Protein AF-A0A841JIS0-F1 (afdb_monomer_lite)

Sequence (61 aa):
MKRRTSDQIGLLWNELGIPDSGQGYPHYLIADRSGNILIKNSKRPSDGDALYQQLSAALHP

Organism: NCBI:txid354630

pLDDT: mean 85.47, std 9.72, range [49.88, 97.19]

Foldseek 3Di:
DDDDDPVRVVVVCVVVVNPPVRDDDDFDFDADPVRHTLGRGADDVVVPVRRVVVVVVSVPD

Radius of gyration: 15.48 Å; chains: 1; bounding box: 32×19×35 Å

Secondary structure (DSSP, 8-state):
-PPPPHHHHHHHHHHTT--GGG--PPPEEEE-TTS-EEEEEEPPGGGTHHHHHHHHHHH--

Structure (mmCIF, N/CA/C/O backbone):
data_AF-A0A841JIS0-F1
#
_entry.id   AF-A0A841JIS0-F1
#
loop_
_atom_site.group_PDB
_atom_site.id
_atom_site.type_symbol
_atom_site.label_atom_id
_atom_site.label_alt_id
_atom_site.label_comp_id
_atom_site.label_asym_id
_atom_site.label_entity_id
_atom_site.label_seq_id
_atom_site.pdbx_PDB_ins_code
_atom_site.Cartn_x
_atom_site.Cartn_y
_atom_site.Cartn_z
_atom_site.occupancy
_atom_site.B_iso_or_equiv
_atom_site.auth_seq_id
_atom_site.auth_comp_id
_atom_site.auth_asym_id
_atom_site.auth_atom_id
_atom_site.pdbx_PDB_model_num
ATOM 1 N N . MET A 1 1 ? -6.155 9.709 -17.666 1.00 49.88 1 MET A N 1
ATOM 2 C CA . MET A 1 1 ? -4.679 9.628 -17.562 1.00 49.88 1 MET A CA 1
ATOM 3 C C . MET A 1 1 ? -4.268 8.183 -17.843 1.00 49.88 1 MET A C 1
ATOM 5 O O . MET A 1 1 ? -4.786 7.304 -17.167 1.00 49.88 1 MET A O 1
ATOM 9 N N . LYS A 1 2 ? -3.460 7.894 -18.875 1.00 60.88 2 LYS A N 1
ATOM 10 C CA . LYS A 1 2 ? -3.020 6.510 -19.163 1.00 60.88 2 LYS A CA 1
ATOM 11 C C . LYS A 1 2 ? -1.951 6.088 -18.149 1.00 60.88 2 LYS A C 1
ATOM 13 O O . LYS A 1 2 ? -1.031 6.855 -17.877 1.00 60.88 2 LYS A O 1
ATOM 18 N N . ARG A 1 3 ? -2.080 4.880 -17.595 1.00 71.75 3 ARG A N 1
ATOM 19 C CA . ARG A 1 3 ? -1.073 4.277 -16.712 1.00 71.75 3 ARG A CA 1
ATOM 20 C C . ARG A 1 3 ? 0.205 4.008 -17.51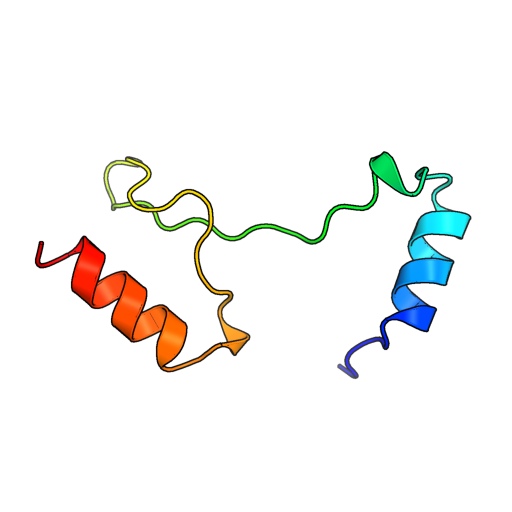4 1.00 71.75 3 ARG A C 1
ATOM 22 O O . ARG A 1 3 ? 0.122 3.447 -18.604 1.00 71.75 3 ARG A O 1
ATOM 29 N N . ARG A 1 4 ? 1.361 4.400 -16.973 1.00 78.62 4 ARG A N 1
ATOM 30 C CA . ARG A 1 4 ? 2.668 4.082 -17.563 1.00 78.62 4 ARG A CA 1
ATOM 31 C C . ARG A 1 4 ? 2.982 2.592 -17.396 1.00 78.62 4 ARG A C 1
ATOM 33 O O . ARG A 1 4 ? 2.638 2.004 -16.367 1.00 78.62 4 ARG A O 1
ATOM 40 N N . THR A 1 5 ? 3.589 1.982 -18.408 1.00 80.00 5 THR A N 1
ATOM 41 C CA . THR A 1 5 ? 4.099 0.606 -18.323 1.00 80.00 5 THR A CA 1
ATOM 42 C C . THR A 1 5 ? 5.345 0.552 -17.438 1.00 80.00 5 THR A C 1
ATOM 44 O O . THR A 1 5 ? 5.945 1.586 -17.141 1.00 80.00 5 THR A O 1
ATOM 47 N N . SER A 1 6 ? 5.744 -0.649 -17.012 1.00 74.50 6 SER A N 1
ATOM 48 C CA . SER A 1 6 ? 6.970 -0.837 -16.226 1.00 74.50 6 SER A CA 1
ATOM 49 C C . SER A 1 6 ? 8.200 -0.281 -16.954 1.00 74.50 6 SER A C 1
ATOM 51 O O . SER A 1 6 ? 8.990 0.424 -16.337 1.00 74.50 6 SER A O 1
ATOM 53 N N . ASP A 1 7 ? 8.297 -0.481 -18.272 1.00 80.31 7 ASP A N 1
ATOM 54 C CA . ASP A 1 7 ? 9.400 0.039 -19.095 1.00 80.31 7 ASP A CA 1
ATOM 55 C C . ASP A 1 7 ? 9.430 1.572 -19.122 1.00 80.31 7 ASP A C 1
ATOM 57 O O . ASP A 1 7 ? 10.484 2.192 -19.002 1.00 80.31 7 ASP A O 1
ATOM 61 N N . GLN A 1 8 ? 8.257 2.206 -19.213 1.00 83.94 8 GLN A N 1
ATOM 62 C CA . GLN A 1 8 ? 8.138 3.667 -19.175 1.00 83.94 8 GLN A CA 1
ATOM 63 C C . GLN A 1 8 ? 8.523 4.252 -17.813 1.00 83.94 8 GLN A C 1
ATOM 65 O O . GLN A 1 8 ? 8.943 5.404 -17.739 1.00 83.94 8 GLN A O 1
ATOM 70 N N . ILE A 1 9 ? 8.356 3.488 -16.734 1.00 81.88 9 ILE A N 1
ATOM 71 C CA . ILE A 1 9 ? 8.814 3.888 -15.403 1.00 81.88 9 ILE A CA 1
ATOM 72 C C . ILE A 1 9 ? 10.321 3.652 -15.256 1.00 81.88 9 ILE A C 1
ATOM 74 O O . ILE A 1 9 ? 10.998 4.517 -14.712 1.00 81.88 9 ILE A O 1
ATOM 78 N N . GLY A 1 10 ? 10.858 2.559 -15.805 1.00 82.44 10 GLY A N 1
ATOM 79 C CA . GLY A 1 10 ? 12.301 2.302 -15.840 1.00 82.44 10 GLY A CA 1
ATOM 80 C C . GLY A 1 10 ? 13.082 3.403 -16.563 1.00 82.44 10 GLY A C 1
ATOM 81 O O . GLY A 1 10 ? 14.091 3.882 -16.054 1.00 82.44 10 GLY A O 1
ATOM 82 N N . LEU A 1 11 ? 12.569 3.888 -17.700 1.00 86.62 11 LEU A N 1
ATOM 83 C CA . LEU A 1 11 ? 13.146 5.044 -18.400 1.00 86.62 11 LEU A CA 1
ATOM 84 C C . LEU A 1 11 ? 13.176 6.299 -17.520 1.00 86.62 11 LEU A C 1
ATOM 86 O O . LEU A 1 11 ? 14.177 7.007 -17.504 1.00 86.62 11 LEU A O 1
ATOM 90 N N . LEU A 1 12 ? 12.115 6.536 -16.744 1.00 85.06 12 LEU A N 1
ATOM 91 C CA . LEU A 1 12 ? 12.044 7.680 -15.839 1.00 85.06 12 LEU A CA 1
ATOM 92 C C . LEU A 1 12 ? 13.106 7.603 -14.736 1.00 85.06 12 LEU A C 1
ATOM 94 O O . LEU A 1 12 ? 13.721 8.608 -14.398 1.00 85.06 12 LEU A O 1
ATOM 98 N N . TRP A 1 13 ? 13.326 6.415 -14.170 1.00 85.81 13 TRP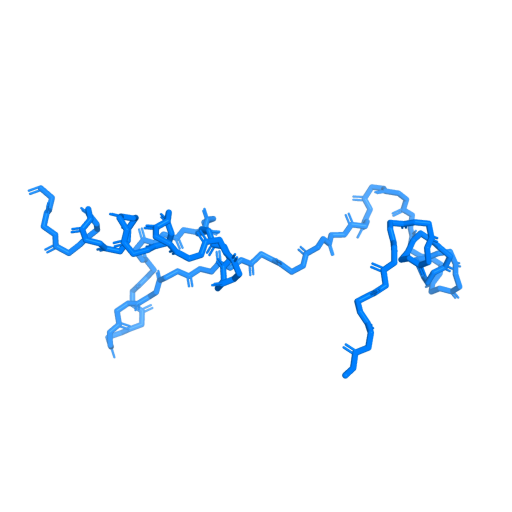 A N 1
ATOM 99 C CA . TRP A 1 13 ? 14.357 6.220 -13.152 1.00 85.81 13 TRP A CA 1
ATOM 100 C C . TRP A 1 13 ? 15.763 6.471 -13.697 1.00 85.81 13 TRP A C 1
ATOM 102 O O . TRP A 1 13 ? 16.558 7.136 -13.031 1.00 85.81 13 TRP A O 1
ATOM 112 N N . ASN A 1 14 ? 16.030 6.022 -14.927 1.00 84.75 14 ASN A N 1
ATOM 113 C CA . ASN A 1 14 ? 17.289 6.279 -15.623 1.00 84.75 14 ASN A CA 1
ATOM 114 C C . ASN A 1 14 ? 17.497 7.772 -15.913 1.00 84.75 14 ASN A C 1
ATOM 116 O O . ASN A 1 14 ? 18.581 8.291 -15.660 1.00 84.75 14 ASN A O 1
ATOM 120 N N . GLU A 1 15 ? 16.466 8.478 -16.393 1.00 89.31 15 GLU A N 1
ATOM 121 C CA . GLU A 1 15 ? 16.513 9.935 -16.608 1.00 89.31 15 GLU A CA 1
ATOM 122 C C . GLU A 1 15 ? 16.812 10.702 -15.313 1.00 89.31 15 GLU A C 1
ATOM 124 O O . GLU A 1 15 ? 17.517 11.709 -15.331 1.00 89.31 15 GLU A O 1
ATOM 129 N N . LEU A 1 16 ? 16.306 10.211 -14.180 1.00 85.94 16 LEU A N 1
ATOM 130 C CA . LEU A 1 16 ? 16.539 10.792 -12.859 1.00 85.94 16 LEU A CA 1
ATOM 131 C C . LEU A 1 16 ? 17.891 10.388 -12.239 1.00 85.94 16 LEU A C 1
ATOM 133 O O . LEU A 1 16 ? 18.222 10.874 -11.159 1.00 85.94 16 L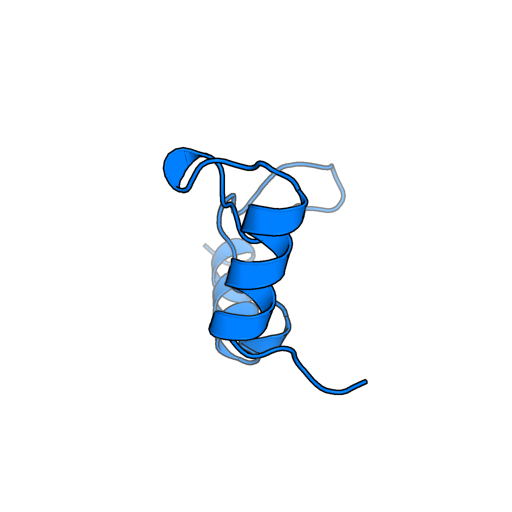EU A O 1
ATOM 137 N N . GLY A 1 17 ? 18.665 9.505 -12.883 1.00 88.31 17 GLY A N 1
ATOM 138 C CA . GLY A 1 17 ? 19.945 9.010 -12.366 1.00 88.31 17 GLY A CA 1
ATOM 139 C C . GLY A 1 17 ? 19.821 8.171 -11.089 1.00 88.31 17 GLY A C 1
ATOM 140 O O . GLY A 1 17 ? 20.782 8.064 -10.327 1.00 88.31 17 GLY A O 1
ATOM 141 N N . ILE A 1 18 ? 18.640 7.602 -10.825 1.00 82.44 18 ILE A N 1
ATOM 142 C CA . ILE A 1 18 ? 18.388 6.779 -9.640 1.00 82.44 18 ILE A CA 1
ATOM 143 C C . ILE A 1 18 ? 18.901 5.357 -9.923 1.00 82.44 18 ILE A C 1
ATOM 145 O O . ILE A 1 18 ? 18.397 4.710 -10.844 1.00 82.44 18 ILE A O 1
ATOM 149 N N . PRO A 1 19 ? 19.875 4.836 -9.150 1.00 82.75 19 PRO A N 1
ATOM 150 C CA . PRO A 1 19 ? 20.372 3.475 -9.342 1.00 82.75 19 PRO A CA 1
ATOM 151 C C . PRO A 1 19 ? 19.261 2.454 -9.079 1.00 82.75 19 PRO A C 1
ATOM 153 O O . PRO A 1 19 ? 18.373 2.717 -8.271 1.00 82.75 19 PRO A O 1
ATOM 156 N N . ASP A 1 20 ? 19.338 1.268 -9.689 1.00 77.44 20 ASP A N 1
ATOM 157 C CA . ASP A 1 20 ? 18.324 0.207 -9.536 1.00 77.44 20 ASP A CA 1
ATOM 158 C C . ASP A 1 20 ? 18.001 -0.117 -8.067 1.00 77.44 20 ASP A C 1
ATOM 160 O O . ASP A 1 20 ? 16.848 -0.348 -7.713 1.00 77.44 20 ASP A O 1
ATOM 164 N N . SER A 1 21 ? 18.998 -0.052 -7.179 1.00 77.50 21 SER A N 1
ATOM 165 C CA . SER A 1 21 ? 18.836 -0.253 -5.732 1.00 77.50 21 SER A CA 1
ATOM 166 C C . SER A 1 21 ? 18.058 0.858 -5.013 1.00 77.50 21 SER A C 1
ATOM 168 O O . SER A 1 21 ? 17.568 0.642 -3.907 1.00 77.50 21 SER A O 1
ATOM 170 N N . GLY A 1 22 ? 17.958 2.042 -5.618 1.00 69.00 22 GLY A N 1
ATOM 171 C CA . GLY A 1 22 ? 17.209 3.200 -5.129 1.00 69.00 22 GLY A CA 1
ATOM 172 C C . GLY A 1 22 ? 15.846 3.380 -5.798 1.00 69.00 22 GLY A C 1
ATOM 173 O O . GLY A 1 22 ? 15.103 4.288 -5.424 1.00 69.00 22 GLY A O 1
ATOM 174 N N . GLN A 1 23 ? 15.496 2.537 -6.774 1.00 81.31 23 GLN A N 1
ATOM 175 C CA . GLN A 1 23 ? 14.190 2.574 -7.421 1.00 81.31 23 GLN A CA 1
ATOM 176 C C . GLN A 1 23 ? 13.130 2.017 -6.467 1.00 81.31 23 GLN A C 1
ATOM 178 O O . GLN A 1 23 ? 13.006 0.811 -6.261 1.00 81.31 23 GLN A O 1
ATOM 183 N N . GLY A 1 24 ? 12.349 2.915 -5.871 1.00 70.94 24 GLY A N 1
ATOM 184 C CA . GLY A 1 24 ? 11.247 2.577 -4.980 1.00 70.94 24 GLY A CA 1
ATOM 185 C C . GLY A 1 24 ? 9.922 3.034 -5.566 1.00 70.94 24 GLY A C 1
ATOM 186 O O . GLY A 1 24 ? 9.743 4.207 -5.890 1.00 70.94 24 GLY A O 1
ATOM 187 N N . TYR A 1 25 ? 8.959 2.122 -5.671 1.00 69.00 25 TYR A N 1
ATOM 188 C CA . TYR A 1 25 ? 7.575 2.540 -5.866 1.00 69.00 25 TYR A CA 1
ATOM 189 C C . TYR A 1 25 ? 7.043 3.148 -4.563 1.00 69.00 25 TYR A C 1
ATOM 191 O O . TYR A 1 25 ? 7.458 2.726 -3.483 1.00 69.00 25 TYR A O 1
ATOM 199 N N . PRO A 1 26 ? 6.118 4.120 -4.631 1.00 74.00 26 PRO A N 1
ATOM 200 C CA . PRO A 1 26 ? 5.485 4.643 -3.433 1.00 74.00 26 PRO A CA 1
ATOM 201 C C . PRO A 1 26 ? 4.849 3.495 -2.645 1.00 74.00 26 PRO A C 1
ATOM 203 O O . PRO A 1 26 ? 4.011 2.750 -3.160 1.00 74.00 26 PRO A O 1
ATOM 206 N N . HIS A 1 27 ? 5.282 3.355 -1.397 1.00 82.06 27 HIS A N 1
ATOM 207 C CA . HIS A 1 27 ? 4.661 2.457 -0.441 1.00 82.06 27 HIS A CA 1
ATOM 208 C C . HIS A 1 27 ? 3.438 3.134 0.164 1.00 82.06 27 HIS A C 1
ATOM 210 O O . HIS A 1 27 ? 3.393 4.354 0.331 1.00 82.06 27 HIS A O 1
ATOM 216 N N . TYR A 1 28 ? 2.447 2.320 0.500 1.00 89.88 28 TYR A N 1
ATOM 217 C CA . TYR A 1 28 ? 1.240 2.773 1.167 1.00 89.88 28 TYR A CA 1
ATOM 218 C C . TYR A 1 28 ? 1.282 2.321 2.625 1.00 89.88 28 TYR A C 1
ATOM 220 O O . TYR A 1 28 ? 1.812 1.255 2.950 1.00 89.88 28 TYR A O 1
ATOM 228 N N . LEU A 1 29 ? 0.739 3.156 3.504 1.00 94.06 29 LEU A N 1
ATOM 229 C CA . LEU A 1 29 ? 0.580 2.862 4.921 1.00 94.06 29 LEU A CA 1
ATOM 230 C C . LEU A 1 29 ? -0.861 3.141 5.338 1.00 94.06 29 LEU A C 1
ATOM 232 O O . LEU A 1 29 ? -1.539 3.977 4.740 1.00 94.06 29 LEU A O 1
ATOM 236 N N . ILE A 1 30 ? -1.304 2.460 6.391 1.00 92.75 30 ILE A N 1
ATOM 237 C CA . ILE A 1 30 ? -2.579 2.727 7.059 1.00 92.75 30 ILE A CA 1
ATOM 238 C C . ILE A 1 30 ? -2.263 3.281 8.444 1.00 92.75 30 ILE A C 1
ATOM 240 O O . ILE A 1 30 ? -1.523 2.655 9.207 1.00 92.75 30 ILE A O 1
ATOM 244 N N . ALA A 1 31 ? -2.841 4.437 8.759 1.00 93.75 31 ALA A N 1
ATOM 245 C CA . ALA A 1 31 ? -2.747 5.076 10.062 1.00 93.75 31 ALA A CA 1
ATOM 246 C C . ALA A 1 31 ? -4.142 5.371 10.622 1.00 93.75 31 ALA A C 1
ATOM 248 O O . ALA A 1 31 ? -5.091 5.586 9.863 1.00 93.75 31 ALA A O 1
ATOM 249 N N . ASP A 1 32 ? -4.261 5.371 11.947 1.00 92.25 32 ASP A N 1
ATOM 250 C CA . ASP A 1 32 ? -5.477 5.804 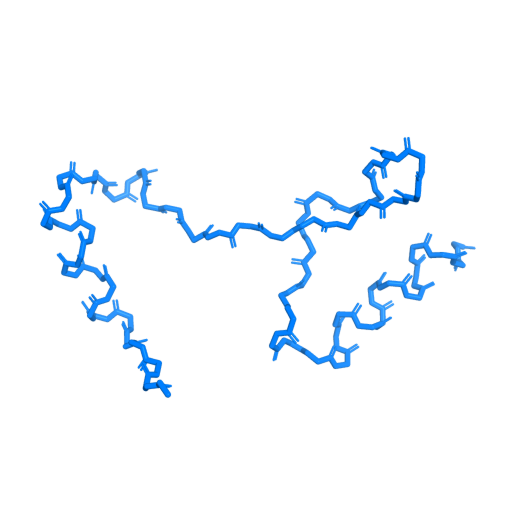12.627 1.00 92.25 32 ASP A CA 1
ATOM 251 C C . ASP A 1 32 ? -5.583 7.343 12.686 1.00 92.25 32 ASP A C 1
ATOM 253 O O . ASP A 1 32 ? -4.684 8.081 12.272 1.00 92.25 32 ASP A O 1
ATOM 257 N N . ARG A 1 33 ? -6.702 7.852 13.218 1.00 92.44 33 ARG A N 1
ATOM 258 C CA . ARG A 1 33 ? -6.940 9.302 13.363 1.00 92.44 33 ARG A CA 1
ATOM 259 C C . ARG A 1 33 ? -6.016 9.985 14.376 1.00 92.44 33 ARG A C 1
ATOM 261 O O . ARG A 1 33 ? -5.931 11.208 14.370 1.00 92.44 33 ARG A O 1
ATOM 268 N N . SER A 1 34 ? -5.358 9.216 15.235 1.00 95.81 34 SER A N 1
ATOM 269 C CA . SER A 1 34 ? -4.374 9.697 16.205 1.00 95.81 34 SER A CA 1
ATOM 270 C C . SER A 1 34 ? -2.959 9.745 15.618 1.00 95.81 34 SER A C 1
ATOM 272 O O . SER A 1 34 ? -2.047 10.234 16.279 1.00 95.81 34 SER A O 1
ATOM 274 N N . GLY A 1 35 ? -2.775 9.277 14.379 1.00 92.69 35 GLY A N 1
ATOM 275 C CA . GLY A 1 35 ? -1.484 9.225 13.699 1.00 92.69 35 GLY A CA 1
ATOM 276 C C . GLY A 1 35 ? -0.679 7.958 13.991 1.00 92.69 35 GLY A C 1
ATOM 277 O O . GLY A 1 35 ? 0.472 7.868 13.560 1.00 92.69 35 GLY A O 1
ATOM 278 N N . ASN A 1 36 ? -1.247 6.963 14.681 1.00 94.00 36 ASN A N 1
ATOM 279 C CA . ASN A 1 36 ? -0.567 5.691 14.898 1.00 94.00 36 ASN A CA 1
ATOM 280 C C . ASN A 1 36 ? -0.578 4.871 13.610 1.00 94.00 36 ASN A C 1
ATOM 282 O O . ASN A 1 36 ? -1.619 4.693 12.976 1.00 94.00 36 ASN A O 1
ATOM 286 N N . ILE A 1 37 ? 0.579 4.325 13.239 1.00 93.81 37 ILE A N 1
ATOM 287 C CA . ILE A 1 37 ? 0.700 3.462 12.063 1.00 93.81 37 ILE A CA 1
ATOM 288 C C . ILE A 1 37 ? 0.207 2.061 12.425 1.00 93.81 37 ILE A C 1
ATOM 290 O O . ILE A 1 37 ? 0.856 1.355 13.195 1.00 93.81 37 ILE A O 1
ATOM 294 N N . LEU A 1 38 ? -0.898 1.643 11.813 1.00 93.12 38 LEU A N 1
ATOM 295 C CA . LEU A 1 38 ? -1.453 0.298 11.959 1.00 93.12 38 LEU A CA 1
ATOM 296 C C . LEU A 1 38 ? -0.770 -0.687 11.001 1.00 93.12 38 LEU A C 1
ATOM 298 O O . LEU A 1 38 ? -0.499 -1.827 11.365 1.00 93.12 38 LEU A O 1
ATOM 302 N N 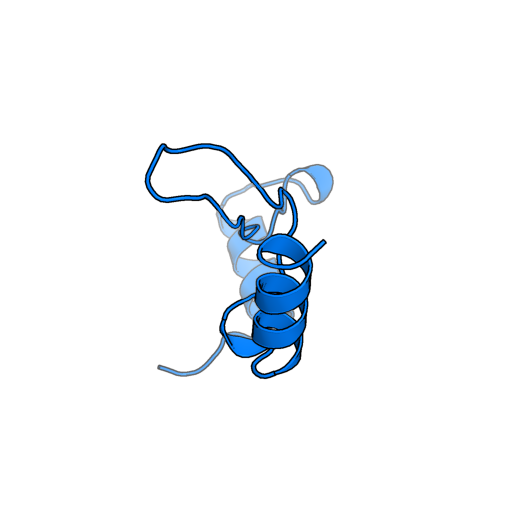. ILE A 1 39 ? -0.454 -0.245 9.774 1.00 93.12 39 ILE A N 1
ATOM 303 C CA . ILE A 1 39 ? 0.181 -1.081 8.743 1.00 93.12 39 ILE A CA 1
ATOM 304 C C . ILE A 1 39 ? 1.225 -0.273 7.971 1.00 93.12 39 ILE A C 1
ATOM 306 O O . ILE A 1 39 ? 0.897 0.731 7.346 1.00 93.12 39 ILE A O 1
ATOM 310 N N . LYS A 1 40 ? 2.479 -0.747 7.967 1.00 91.06 40 LYS A N 1
ATOM 311 C CA . LYS A 1 40 ? 3.625 -0.086 7.307 1.00 91.06 40 LYS A CA 1
ATOM 312 C C . LYS A 1 40 ? 3.775 -0.397 5.811 1.00 91.06 40 LYS A C 1
ATOM 314 O O . LYS A 1 40 ? 4.473 0.328 5.116 1.00 91.06 40 LYS A O 1
ATOM 319 N N . ASN A 1 41 ? 3.166 -1.483 5.337 1.00 90.56 41 ASN A N 1
ATOM 320 C CA . ASN A 1 41 ? 3.213 -1.914 3.938 1.00 90.56 41 ASN A CA 1
ATOM 321 C C . ASN A 1 41 ? 1.812 -2.356 3.496 1.00 90.56 41 ASN A C 1
ATOM 323 O O . ASN A 1 41 ? 1.522 -3.550 3.365 1.00 90.56 41 ASN A O 1
ATOM 327 N N . SER A 1 42 ? 0.900 -1.391 3.393 1.00 94.00 42 SER A N 1
ATOM 328 C CA . SER A 1 42 ? -0.479 -1.666 3.015 1.00 94.00 42 SER A CA 1
ATOM 329 C C . SER A 1 42 ? -0.590 -2.007 1.533 1.00 94.00 42 SER A C 1
ATOM 331 O O . SER A 1 42 ? 0.254 -1.647 0.708 1.00 94.00 42 SER A O 1
ATOM 333 N N . LYS A 1 43 ? -1.685 -2.675 1.179 1.00 93.88 43 LYS A N 1
ATOM 334 C CA . LYS A 1 43 ? -2.140 -2.730 -0.207 1.00 93.88 43 LYS A CA 1
ATOM 335 C C . LYS A 1 43 ? -2.396 -1.312 -0.721 1.00 93.88 43 LYS A C 1
ATOM 337 O O . LYS A 1 43 ? -2.651 -0.383 0.052 1.00 93.88 43 LYS A O 1
ATOM 342 N N . ARG A 1 44 ? -2.285 -1.133 -2.034 1.00 91.12 44 ARG A N 1
ATOM 343 C CA . ARG A 1 44 ? -2.530 0.164 -2.684 1.00 91.12 44 ARG A CA 1
ATOM 344 C C . ARG A 1 44 ? -4.028 0.353 -2.935 1.00 91.12 44 ARG A C 1
ATOM 346 O O . ARG A 1 44 ? -4.738 -0.641 -3.068 1.00 91.12 44 ARG A O 1
ATOM 353 N N . PRO A 1 45 ? -4.517 1.594 -3.109 1.00 88.44 45 PRO A N 1
ATOM 354 C CA . PRO A 1 45 ? -5.928 1.852 -3.408 1.00 88.44 45 PRO A CA 1
ATOM 355 C C . PRO A 1 45 ? -6.470 1.074 -4.615 1.00 88.44 45 PRO A C 1
ATOM 357 O O . PRO A 1 45 ? -7.627 0.669 -4.624 1.00 88.44 45 PRO A O 1
ATOM 360 N N . SER A 1 46 ? -5.631 0.811 -5.623 1.00 87.56 46 SER A N 1
ATOM 361 C CA . SER A 1 46 ? -6.038 0.052 -6.811 1.00 87.56 46 SER A CA 1
ATOM 362 C C . SER A 1 46 ? -6.192 -1.454 -6.585 1.00 87.56 46 SER A C 1
ATOM 364 O O . SER A 1 46 ? -6.656 -2.136 -7.490 1.00 87.56 46 SER A O 1
ATOM 366 N N . ASP A 1 47 ? -5.773 -1.986 -5.433 1.00 90.38 47 ASP A N 1
ATOM 367 C CA . ASP A 1 47 ? -5.952 -3.404 -5.098 1.00 90.38 47 ASP A CA 1
ATOM 368 C C . ASP A 1 47 ? -7.377 -3.706 -4.580 1.00 90.38 47 ASP A C 1
ATOM 370 O O . ASP A 1 47 ? -7.699 -4.865 -4.324 1.00 90.38 47 ASP A O 1
ATOM 374 N N . GLY A 1 48 ? -8.237 -2.684 -4.440 1.00 93.81 48 GLY A N 1
ATOM 375 C CA . GLY A 1 48 ? -9.671 -2.838 -4.175 1.00 93.81 48 GLY A CA 1
ATOM 376 C C . GLY A 1 48 ? -9.965 -3.628 -2.900 1.00 93.81 48 GLY A C 1
ATOM 377 O O . GLY A 1 48 ? -9.507 -3.264 -1.817 1.00 93.81 48 GLY A O 1
ATOM 378 N N . ASP A 1 49 ? -10.711 -4.725 -3.031 1.00 97.19 49 ASP A N 1
ATOM 379 C CA . ASP A 1 49 ? -11.159 -5.561 -1.910 1.00 97.19 49 ASP A CA 1
ATOM 380 C C . ASP A 1 49 ? -10.011 -6.048 -1.020 1.00 97.19 49 ASP A C 1
ATOM 382 O O . ASP A 1 49 ? -10.167 -6.123 0.197 1.00 97.19 49 ASP A O 1
ATOM 386 N N . ALA A 1 50 ? -8.830 -6.305 -1.589 1.00 95.00 50 ALA A N 1
ATOM 387 C CA . ALA A 1 50 ? -7.669 -6.733 -0.813 1.00 95.00 50 ALA A CA 1
ATOM 388 C C . ALA A 1 50 ? -7.199 -5.655 0.182 1.00 95.00 50 ALA A C 1
ATOM 390 O O . ALA A 1 50 ? -6.741 -5.984 1.277 1.00 95.00 50 ALA A O 1
ATOM 391 N N . LEU A 1 51 ? -7.327 -4.370 -0.171 1.00 94.75 51 LEU A N 1
ATOM 392 C CA . LEU A 1 51 ? -7.066 -3.265 0.753 1.00 94.75 51 LEU A CA 1
ATOM 393 C C . LEU A 1 51 ? -8.137 -3.205 1.848 1.00 94.75 51 LEU A C 1
ATOM 395 O O . LEU A 1 51 ? -7.800 -3.060 3.020 1.00 94.75 51 LEU A O 1
ATOM 399 N N . TYR A 1 52 ? -9.415 -3.350 1.494 1.00 93.81 52 TYR A N 1
ATOM 400 C CA . TYR A 1 52 ? -10.507 -3.296 2.470 1.00 93.81 52 TYR A CA 1
ATOM 401 C C . TYR A 1 52 ? -10.485 -4.464 3.460 1.00 93.81 52 TYR A C 1
ATOM 403 O O . TYR A 1 52 ? -10.726 -4.257 4.647 1.00 93.81 52 TYR A O 1
ATOM 411 N N . GLN A 1 53 ? -10.114 -5.667 3.018 1.00 95.12 53 GLN A N 1
ATOM 412 C CA . GLN A 1 53 ? -9.876 -6.803 3.913 1.00 95.12 53 GLN A CA 1
ATOM 413 C C . GLN A 1 53 ? -8.735 -6.514 4.890 1.00 95.12 53 GLN A C 1
ATOM 415 O O . GLN A 1 53 ? -8.858 -6.774 6.086 1.00 95.12 53 GLN A O 1
ATOM 420 N N . GLN A 1 54 ? -7.646 -5.923 4.395 1.00 93.56 54 GLN A N 1
ATOM 421 C CA . GLN A 1 54 ? -6.512 -5.544 5.229 1.00 93.56 54 GLN A CA 1
ATOM 422 C C . GLN A 1 54 ? -6.893 -4.472 6.267 1.00 93.56 54 GLN A C 1
ATOM 424 O O . GLN A 1 54 ? -6.486 -4.565 7.423 1.00 93.56 54 GLN A O 1
ATOM 429 N N . LEU A 1 55 ? -7.706 -3.484 5.875 1.00 92.06 55 LEU A N 1
ATOM 430 C CA . LEU A 1 55 ? -8.266 -2.472 6.777 1.00 92.06 55 LEU A CA 1
ATOM 431 C C . LEU A 1 55 ? -9.169 -3.101 7.844 1.00 92.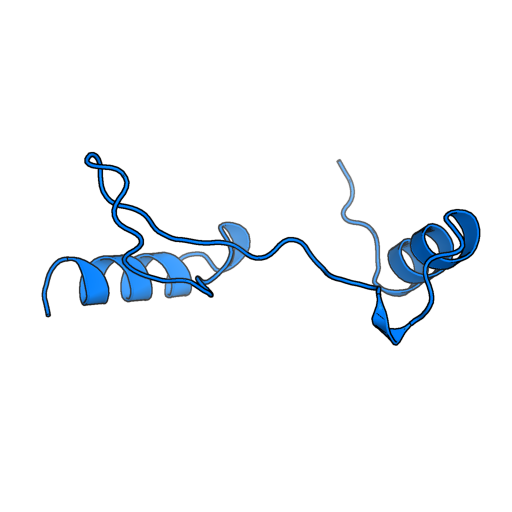06 55 LEU A C 1
ATOM 433 O O . LEU A 1 55 ? -9.021 -2.796 9.023 1.00 92.06 55 LEU A O 1
ATOM 437 N N . SER A 1 56 ? -10.073 -3.998 7.441 1.00 92.88 56 SER A N 1
ATOM 438 C CA . SER A 1 56 ? -10.982 -4.688 8.361 1.00 92.88 56 SER A CA 1
ATOM 439 C C . SER A 1 56 ? -10.217 -5.500 9.405 1.00 92.88 56 SER A C 1
ATOM 441 O O . SER A 1 56 ? -10.555 -5.435 10.582 1.00 92.88 56 SER A O 1
ATOM 443 N N . ALA A 1 57 ? -9.167 -6.216 8.994 1.00 92.25 57 ALA A N 1
ATOM 444 C CA . ALA A 1 57 ? -8.326 -6.996 9.900 1.00 92.25 57 ALA A CA 1
ATOM 445 C C . ALA A 1 57 ? -7.554 -6.121 10.904 1.00 92.25 57 ALA A C 1
ATOM 447 O O . ALA A 1 57 ? -7.316 -6.540 12.029 1.00 92.25 57 ALA A O 1
ATOM 448 N N . ALA A 1 58 ? -7.171 -4.897 10.524 1.00 88.12 58 ALA A N 1
ATOM 449 C CA . ALA A 1 58 ? -6.484 -3.975 11.430 1.00 88.12 58 ALA A CA 1
ATOM 450 C C . ALA A 1 58 ? -7.419 -3.283 12.435 1.00 88.12 58 ALA A C 1
ATOM 452 O O . ALA A 1 58 ? -6.966 -2.871 13.500 1.00 88.12 58 ALA A O 1
ATOM 453 N N . LEU A 1 59 ? -8.703 -3.128 12.097 1.00 83.75 59 LEU A N 1
ATOM 454 C CA . LEU A 1 59 ? -9.711 -2.509 12.966 1.00 83.75 59 LEU A CA 1
ATOM 455 C C . LEU A 1 59 ? -10.401 -3.519 13.898 1.00 83.75 59 LEU A C 1
ATOM 457 O O . LEU A 1 59 ? -10.928 -3.125 14.937 1.00 83.75 59 LEU A O 1
ATOM 461 N N . HIS A 1 60 ? -10.390 -4.802 13.530 1.00 78.25 60 HIS A N 1
ATOM 462 C CA . HIS A 1 60 ? -11.001 -5.905 14.272 1.00 78.25 60 HIS A CA 1
ATOM 463 C C . HIS A 1 60 ? -10.002 -7.068 14.427 1.00 78.25 60 HIS A C 1
ATOM 465 O O . HIS A 1 60 ? -10.151 -8.075 13.730 1.00 78.25 60 HIS A O 1
ATOM 471 N N . PRO A 1 61 ? -8.959 -6.907 15.261 1.00 61.84 61 PRO A N 1
ATOM 472 C CA . PRO A 1 61 ? -7.954 -7.944 15.488 1.00 61.84 61 PRO A CA 1
ATOM 473 C C . PRO A 1 61 ? -8.513 -9.187 16.193 1.00 61.84 61 PRO A C 1
ATOM 475 O O . PRO A 1 61 ? -9.475 -9.052 16.986 1.00 61.84 61 PRO A O 1
#